Protein AF-A0A967X448-F1 (afdb_monomer_lite)

Radius of gyration: 24.99 Å; chains: 1; bounding box: 69×22×59 Å

Structure (mmCIF, N/CA/C/O backbone):
data_AF-A0A967X448-F1
#
_entry.id   AF-A0A967X448-F1
#
loop_
_atom_site.group_PDB
_atom_site.id
_atom_site.type_symbol
_atom_site.label_atom_id
_atom_site.label_alt_id
_atom_site.label_comp_id
_atom_site.label_asym_id
_atom_site.label_entity_id
_atom_site.label_seq_id
_atom_site.pdbx_PDB_ins_code
_atom_site.Cartn_x
_atom_site.Cartn_y
_atom_site.Cartn_z
_atom_site.occupancy
_atom_site.B_iso_or_equiv
_atom_site.auth_seq_id
_atom_site.auth_comp_id
_atom_site.auth_asym_id
_atom_site.auth_atom_id
_atom_site.pdbx_PDB_model_num
ATOM 1 N N . MET A 1 1 ? 55.243 14.854 -23.777 1.00 41.53 1 MET A N 1
ATOM 2 C CA . MET A 1 1 ? 54.608 13.807 -22.950 1.00 41.53 1 MET A CA 1
ATOM 3 C C . MET A 1 1 ? 53.384 14.419 -22.304 1.00 41.53 1 MET A C 1
ATOM 5 O O . MET A 1 1 ? 53.523 15.170 -21.351 1.00 41.53 1 MET A O 1
ATOM 9 N N . THR A 1 2 ? 52.214 14.202 -22.896 1.00 40.94 2 THR A N 1
ATOM 10 C CA . THR A 1 2 ? 50.950 14.714 -22.359 1.00 40.94 2 THR A CA 1
ATOM 11 C C . THR A 1 2 ? 50.410 13.661 -21.406 1.00 40.94 2 THR A C 1
ATOM 13 O O . THR A 1 2 ? 50.230 12.513 -21.806 1.00 40.94 2 THR A O 1
ATOM 16 N N . LEU A 1 3 ? 50.225 14.028 -20.141 1.00 50.75 3 LEU A N 1
ATOM 17 C CA . LEU A 1 3 ? 49.564 13.175 -19.162 1.00 50.75 3 LEU A CA 1
ATOM 18 C C . LEU A 1 3 ? 48.104 13.034 -19.598 1.00 50.75 3 LEU A C 1
ATOM 20 O O . LEU A 1 3 ? 47.352 14.006 -19.566 1.00 50.75 3 LEU A O 1
ATOM 24 N N . VAL A 1 4 ? 47.726 11.844 -20.063 1.00 58.94 4 VAL A N 1
ATOM 25 C CA . VAL A 1 4 ? 46.316 11.491 -20.225 1.00 58.94 4 VAL A CA 1
ATOM 26 C C . VAL A 1 4 ? 45.712 11.411 -18.821 1.00 58.94 4 VAL A C 1
ATOM 28 O O . VAL A 1 4 ? 46.255 10.687 -17.984 1.00 58.94 4 VAL A O 1
ATOM 31 N N . PRO A 1 5 ? 44.650 12.168 -18.499 1.00 49.97 5 PRO A N 1
ATOM 32 C CA . PRO A 1 5 ? 43.940 11.938 -17.256 1.00 49.97 5 PRO A CA 1
ATOM 33 C C . PRO A 1 5 ? 43.296 10.556 -17.364 1.00 49.97 5 PRO A C 1
A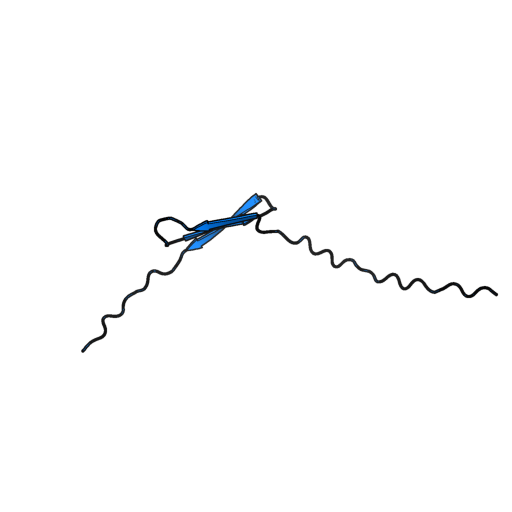TOM 35 O O . PRO A 1 5 ? 42.464 10.322 -18.241 1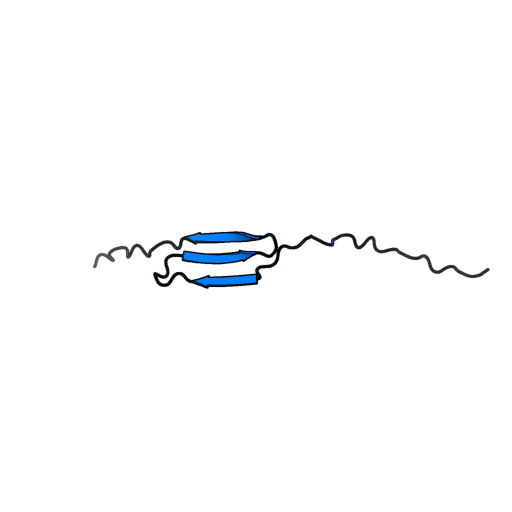.00 49.97 5 PRO A O 1
ATOM 38 N N . SER A 1 6 ? 43.737 9.628 -16.514 1.00 51.69 6 SER A N 1
ATOM 39 C CA . SER A 1 6 ? 43.133 8.308 -16.374 1.00 51.69 6 SER A CA 1
ATOM 40 C C . SER A 1 6 ? 41.650 8.500 -16.100 1.00 51.69 6 SER A C 1
ATOM 42 O O . SER A 1 6 ? 41.266 8.990 -15.038 1.00 51.69 6 SER A O 1
ATOM 44 N N . THR A 1 7 ? 40.822 8.169 -17.081 1.00 55.34 7 THR A N 1
ATOM 45 C CA . THR A 1 7 ? 39.379 8.112 -16.907 1.00 55.34 7 THR A CA 1
ATOM 46 C C . THR A 1 7 ? 39.135 6.930 -15.978 1.00 55.34 7 THR A C 1
ATOM 48 O O . THR A 1 7 ? 39.137 5.779 -16.402 1.00 55.34 7 THR A O 1
ATOM 51 N N . VAL A 1 8 ? 39.037 7.204 -14.677 1.00 61.44 8 VAL A N 1
ATOM 52 C CA . VAL A 1 8 ? 38.300 6.334 -13.764 1.00 61.44 8 VAL A CA 1
ATOM 53 C C . VAL A 1 8 ? 36.869 6.408 -14.275 1.00 61.44 8 VAL A C 1
ATOM 55 O O . VAL A 1 8 ? 36.143 7.356 -13.992 1.00 61.44 8 VAL A O 1
ATOM 58 N N . THR A 1 9 ? 36.514 5.477 -15.157 1.00 56.81 9 THR A N 1
ATOM 59 C CA . THR A 1 9 ? 35.116 5.177 -15.423 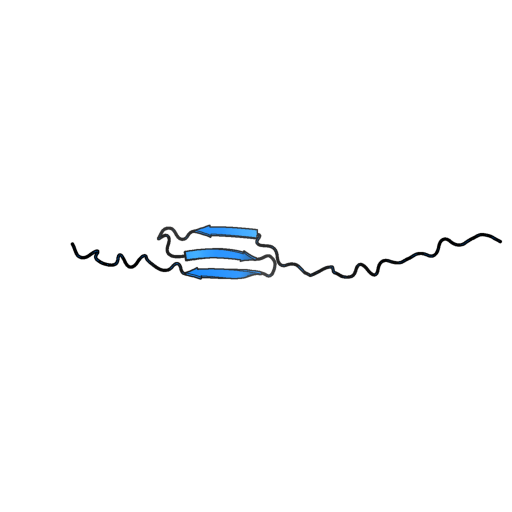1.00 56.81 9 THR A CA 1
ATOM 60 C C . THR A 1 9 ? 34.644 4.508 -14.150 1.00 56.81 9 THR A C 1
ATOM 62 O O . THR A 1 9 ? 34.935 3.346 -13.900 1.00 56.81 9 THR A O 1
ATOM 65 N N . GLU A 1 10 ? 34.044 5.304 -13.274 1.00 59.75 10 GLU A N 1
ATOM 66 C CA . GLU A 1 10 ? 33.185 4.790 -12.223 1.00 59.75 10 GLU A CA 1
ATOM 67 C C . GLU A 1 10 ? 32.146 3.938 -12.954 1.00 59.75 10 GLU A C 1
ATOM 69 O O . GLU A 1 10 ? 31.322 4.485 -13.690 1.00 59.75 10 GLU A O 1
ATOM 74 N N . ASP A 1 11 ? 32.264 2.610 -12.860 1.00 59.00 11 ASP A N 1
ATOM 75 C CA . ASP A 1 11 ? 31.304 1.642 -13.390 1.00 59.00 11 ASP A CA 1
ATOM 76 C C . ASP A 1 11 ? 29.978 1.825 -12.632 1.00 59.00 11 ASP A C 1
ATOM 78 O O . ASP A 1 11 ? 29.619 1.087 -11.717 1.00 59.00 11 ASP A O 1
ATOM 82 N N . GLY A 1 12 ? 29.288 2.915 -12.956 1.00 63.56 12 GLY A N 1
ATOM 83 C CA . GLY A 1 12 ? 28.020 3.340 -12.394 1.00 63.56 12 GLY A CA 1
ATOM 84 C C . GLY A 1 12 ? 26.888 2.567 -13.044 1.00 63.56 12 GLY A C 1
ATOM 85 O O . GLY A 1 12 ? 26.062 3.144 -13.749 1.00 63.56 12 GLY A O 1
ATOM 86 N N . GLU A 1 13 ? 26.851 1.260 -12.811 1.00 62.50 13 GLU A N 1
ATOM 87 C CA . GLU A 1 13 ? 25.778 0.386 -13.288 1.00 62.50 13 GLU A CA 1
ATOM 88 C C . GLU A 1 13 ? 24.920 -0.157 -12.139 1.00 62.50 13 GLU A C 1
ATOM 90 O O . GLU A 1 13 ? 24.374 -1.247 -12.210 1.00 62.50 13 GLU A O 1
ATOM 95 N N . ASP A 1 14 ? 24.713 0.644 -11.092 1.00 63.62 14 ASP A N 1
ATOM 96 C CA . ASP A 1 14 ? 23.676 0.405 -10.078 1.00 63.62 14 ASP A CA 1
ATOM 97 C C . ASP A 1 14 ? 22.367 1.130 -10.434 1.00 63.62 14 ASP A C 1
ATOM 99 O O . ASP A 1 14 ? 21.672 1.689 -9.578 1.00 63.62 14 ASP A O 1
ATOM 103 N N . GLN A 1 15 ? 21.990 1.144 -11.715 1.00 62.62 15 GLN A N 1
ATOM 104 C CA . GLN A 1 15 ? 20.631 1.528 -12.096 1.00 62.62 15 GLN A CA 1
ATOM 105 C C . GLN A 1 15 ? 19.696 0.368 -11.762 1.00 62.62 15 GLN A C 1
ATOM 107 O O . GLN A 1 15 ? 19.236 -0.369 -12.628 1.00 62.62 15 GLN A O 1
ATOM 112 N N . ALA A 1 16 ? 19.422 0.204 -10.467 1.00 65.44 16 ALA A N 1
ATOM 113 C CA . ALA A 1 16 ? 18.328 -0.624 -10.007 1.00 65.44 16 ALA A CA 1
ATOM 114 C C . ALA A 1 16 ? 17.063 -0.161 -10.736 1.00 65.44 16 ALA A C 1
ATOM 116 O O . ALA A 1 16 ? 16.635 0.986 -10.566 1.00 65.44 16 ALA A O 1
ATOM 117 N N . ASP A 1 17 ? 16.481 -1.044 -11.547 1.00 75.31 17 ASP A N 1
ATOM 118 C CA . ASP A 1 17 ? 15.187 -0.823 -12.180 1.00 75.31 17 ASP A CA 1
ATOM 119 C C . ASP A 1 17 ? 14.124 -0.750 -11.073 1.00 75.31 17 ASP A C 1
ATOM 121 O O . ASP A 1 17 ? 13.548 -1.742 -10.617 1.00 75.31 17 ASP A O 1
ATOM 125 N N . ARG A 1 18 ? 13.985 0.443 -10.487 1.00 81.38 18 ARG A N 1
ATOM 126 C CA . ARG A 1 18 ? 13.203 0.635 -9.273 1.00 81.38 18 ARG A CA 1
ATOM 127 C C . ARG A 1 18 ? 11.760 0.869 -9.662 1.00 81.38 18 ARG A C 1
ATOM 129 O O . ARG A 1 18 ? 11.389 1.960 -10.098 1.00 81.38 18 ARG A O 1
ATOM 136 N N . VAL A 1 19 ? 10.925 -0.128 -9.398 1.00 90.25 19 VAL A N 1
ATOM 137 C CA . VAL A 1 19 ? 9.477 0.014 -9.541 1.00 90.25 19 VAL A CA 1
ATOM 138 C C . VAL A 1 19 ? 8.969 1.130 -8.627 1.00 90.25 19 VAL A C 1
ATOM 140 O O . VAL A 1 19 ? 9.218 1.138 -7.418 1.00 90.25 19 VAL A O 1
ATOM 143 N N . LYS A 1 20 ? 8.243 2.083 -9.211 1.00 94.31 20 LYS A N 1
ATOM 144 C CA . LYS A 1 20 ? 7.683 3.235 -8.501 1.00 94.31 20 LYS A CA 1
ATOM 145 C C . LYS A 1 20 ? 6.236 2.960 -8.123 1.00 94.31 20 LYS A C 1
ATOM 147 O O . LYS A 1 20 ? 5.498 2.349 -8.890 1.00 94.31 20 LYS A O 1
ATOM 152 N N . VAL A 1 21 ? 5.822 3.447 -6.959 1.00 96.19 21 VAL A N 1
ATOM 153 C CA . VAL A 1 21 ? 4.399 3.544 -6.619 1.00 96.19 21 VAL A CA 1
ATOM 154 C C . VAL A 1 21 ? 3.855 4.803 -7.283 1.00 96.19 21 VAL A C 1
ATOM 156 O O . VAL A 1 21 ? 4.426 5.880 -7.116 1.00 96.19 21 VAL A O 1
ATOM 159 N N . LEU A 1 22 ? 2.790 4.654 -8.063 1.00 97.25 22 LEU A N 1
ATOM 160 C CA . LEU A 1 22 ? 2.168 5.746 -8.813 1.00 97.25 22 LEU A CA 1
ATOM 161 C C . LEU A 1 22 ? 0.932 6.300 -8.101 1.00 97.25 22 LEU A C 1
ATOM 163 O O . LEU A 1 22 ? 0.621 7.479 -8.234 1.00 97.25 22 LEU A O 1
ATOM 167 N N . SER A 1 23 ? 0.234 5.459 -7.338 1.00 96.4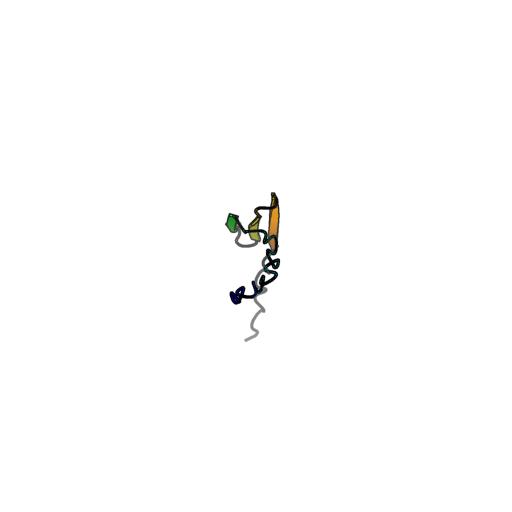4 23 SER A N 1
ATOM 168 C CA . SER A 1 23 ? -0.969 5.832 -6.598 1.00 96.44 23 SER A CA 1
ATOM 169 C C . SER A 1 23 ? -1.131 4.975 -5.348 1.00 96.44 23 SER A C 1
ATOM 171 O O . SER A 1 23 ? -0.678 3.828 -5.303 1.00 96.44 23 SER A O 1
ATOM 173 N N . VAL A 1 24 ? -1.788 5.541 -4.337 1.00 97.44 24 VAL A N 1
ATOM 174 C CA . VAL A 1 24 ? -2.179 4.853 -3.104 1.00 97.44 24 VAL A CA 1
ATOM 175 C C . VAL A 1 24 ? -3.586 5.302 -2.743 1.00 97.44 24 VAL A C 1
ATOM 177 O O . VAL A 1 24 ? -3.873 6.496 -2.806 1.00 97.44 24 VAL A O 1
ATOM 180 N N . ASP A 1 25 ? -4.436 4.359 -2.348 1.00 97.88 25 ASP A N 1
ATOM 181 C CA . ASP A 1 25 ? -5.775 4.652 -1.847 1.00 97.88 25 ASP A CA 1
ATOM 182 C C . ASP A 1 25 ? -6.158 3.742 -0.673 1.00 97.88 25 ASP A C 1
ATOM 184 O O . ASP A 1 25 ? -5.638 2.631 -0.501 1.00 97.88 25 ASP A O 1
ATOM 188 N N . TRP A 1 26 ? -7.080 4.236 0.144 1.00 97.00 26 TRP A N 1
ATOM 189 C CA . TRP A 1 26 ? -7.657 3.517 1.268 1.00 97.00 26 TRP A CA 1
ATOM 190 C C . TRP A 1 26 ? -9.012 2.948 0.886 1.00 97.00 26 TRP A C 1
ATOM 192 O O . TRP A 1 26 ? -9.858 3.621 0.304 1.00 97.00 26 TRP A O 1
ATOM 202 N N . SER A 1 27 ? -9.280 1.715 1.305 1.00 93.62 27 SER A N 1
ATOM 203 C CA . SER A 1 27 ? -10.647 1.213 1.247 1.00 93.62 27 SER A CA 1
ATOM 204 C C . SER A 1 27 ? -11.551 2.036 2.181 1.00 93.62 27 SER A C 1
ATOM 206 O O . SER A 1 27 ? -11.160 2.266 3.331 1.00 93.62 27 SER A O 1
ATOM 208 N N . PRO A 1 28 ? -12.787 2.383 1.777 1.00 93.12 28 PRO A N 1
ATOM 209 C CA . PRO A 1 28 ? -13.721 3.128 2.627 1.00 93.12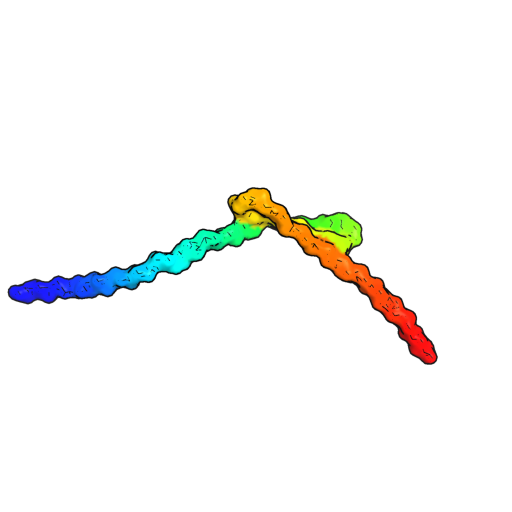 28 PRO A CA 1
ATOM 210 C C . PRO A 1 28 ? -14.020 2.457 3.977 1.00 93.12 28 PRO A C 1
ATOM 212 O O . PRO A 1 28 ? -14.257 3.136 4.973 1.00 93.12 28 PRO A O 1
ATOM 215 N N . ASP A 1 29 ? -13.964 1.122 4.031 1.00 91.06 29 ASP A N 1
ATOM 216 C CA . ASP A 1 29 ? -14.157 0.330 5.252 1.00 91.06 29 ASP A CA 1
ATOM 217 C C . ASP A 1 29 ? -12.931 0.324 6.192 1.00 91.06 29 ASP A C 1
ATOM 219 O O . ASP A 1 29 ? -12.990 -0.270 7.267 1.00 91.06 29 ASP A O 1
ATOM 223 N N . LYS A 1 30 ? -11.830 0.990 5.810 1.00 90.12 30 LYS A N 1
ATOM 224 C CA . LYS A 1 30 ? -10.537 1.044 6.520 1.00 90.12 30 LYS A CA 1
ATOM 225 C C . LYS A 1 30 ? -9.912 -0.323 6.808 1.00 90.12 30 LYS A C 1
ATOM 227 O O . LYS A 1 30 ? -9.104 -0.455 7.723 1.00 90.12 30 LYS A O 1
ATOM 232 N N . ARG A 1 31 ? -10.266 -1.351 6.035 1.00 92.56 31 ARG A N 1
ATOM 233 C CA . ARG A 1 31 ? -9.714 -2.702 6.203 1.00 92.56 31 ARG A CA 1
ATOM 234 C C . ARG A 1 31 ? -8.570 -2.985 5.249 1.00 92.56 31 ARG A C 1
ATOM 236 O O . ARG A 1 31 ? -7.887 -3.991 5.426 1.00 92.56 31 ARG A O 1
ATOM 243 N N . ARG A 1 32 ? -8.377 -2.152 4.227 1.00 94.75 32 ARG A N 1
ATOM 244 C CA . ARG A 1 32 ? -7.392 -2.363 3.172 1.00 94.75 32 ARG A CA 1
ATOM 245 C C . ARG A 1 32 ? -6.723 -1.076 2.709 1.00 94.75 32 ARG A C 1
ATOM 247 O O . ARG A 1 32 ? -7.308 0.004 2.723 1.00 94.75 32 ARG A O 1
ATOM 254 N N . ILE A 1 33 ? -5.500 -1.245 2.228 1.00 96.31 33 ILE A N 1
ATOM 255 C CA . ILE A 1 33 ? -4.757 -0.241 1.466 1.00 96.31 33 ILE A CA 1
ATOM 256 C C . ILE A 1 33 ? -4.449 -0.855 0.103 1.00 96.31 33 ILE A C 1
ATOM 258 O O . ILE A 1 33 ? -4.131 -2.046 0.027 1.00 96.31 33 ILE A O 1
ATOM 262 N N . VAL A 1 34 ? -4.552 -0.060 -0.959 1.00 97.19 34 VAL A N 1
ATOM 263 C CA . VAL A 1 34 ? -4.220 -0.470 -2.328 1.00 97.19 34 VAL A CA 1
ATOM 264 C C . VAL A 1 34 ? -3.180 0.488 -2.898 1.00 97.19 34 VAL A C 1
ATOM 266 O O . VAL A 1 34 ? -3.312 1.700 -2.747 1.00 97.19 34 VAL A O 1
ATOM 269 N N . ALA A 1 35 ? -2.156 -0.046 -3.565 1.00 97.88 35 ALA A N 1
ATOM 270 C CA . ALA A 1 35 ? -1.167 0.745 -4.292 1.00 97.88 35 ALA A CA 1
ATOM 271 C C . ALA A 1 35 ? -0.972 0.232 -5.721 1.00 97.88 35 ALA A C 1
ATOM 273 O O . ALA A 1 35 ? -0.816 -0.972 -5.937 1.00 97.88 35 ALA A O 1
ATOM 274 N N . GLY A 1 36 ? -0.943 1.158 -6.681 1.00 97.62 36 GLY A N 1
ATOM 275 C CA . GLY A 1 36 ? -0.602 0.888 -8.078 1.00 97.62 36 GLY A CA 1
ATOM 276 C C . GLY A 1 36 ? 0.884 1.126 -8.339 1.00 97.62 36 GLY A C 1
ATOM 277 O O . GLY A 1 36 ? 1.436 2.151 -7.923 1.00 97.62 36 GLY A O 1
ATOM 278 N N . ARG A 1 37 ? 1.542 0.188 -9.024 1.00 96.50 37 ARG A N 1
ATOM 279 C CA . ARG A 1 37 ? 2.980 0.225 -9.323 1.00 96.50 37 ARG A CA 1
ATOM 280 C C . ARG A 1 37 ? 3.240 0.466 -10.814 1.00 96.50 37 ARG A C 1
ATOM 282 O O . ARG A 1 37 ? 2.407 0.159 -11.662 1.00 96.50 37 ARG A O 1
ATOM 289 N N . SER A 1 38 ? 4.408 1.021 -11.140 1.00 95.88 38 SER A N 1
ATOM 290 C CA . SER A 1 38 ? 4.809 1.340 -12.521 1.00 95.88 38 SER A CA 1
ATOM 291 C C . SER A 1 38 ? 5.044 0.114 -13.405 1.00 95.88 38 SER A C 1
ATOM 293 O O . SER A 1 38 ? 5.078 0.248 -14.621 1.00 95.88 38 SER A O 1
ATOM 295 N N . ASP A 1 39 ? 5.190 -1.067 -12.804 1.00 94.38 39 ASP A N 1
ATOM 296 C CA . ASP A 1 39 ? 5.274 -2.358 -13.496 1.00 94.38 39 ASP A CA 1
ATOM 297 C C . ASP A 1 39 ? 3.887 -2.942 -13.843 1.00 94.38 39 ASP A C 1
ATOM 299 O O . ASP A 1 39 ? 3.788 -4.063 -14.332 1.00 94.38 39 ASP A O 1
ATOM 303 N N . GLY A 1 40 ? 2.805 -2.200 -13.573 1.00 94.94 40 GLY A N 1
ATOM 304 C CA . GLY A 1 40 ? 1.427 -2.633 -13.808 1.00 94.94 40 GLY A CA 1
ATOM 305 C C . GLY A 1 40 ? 0.861 -3.541 -12.715 1.00 94.94 40 GLY A C 1
ATOM 306 O O . GLY A 1 40 ? -0.310 -3.913 -12.778 1.00 94.94 40 GLY A O 1
ATOM 307 N N . SER A 1 41 ? 1.651 -3.885 -11.694 1.00 96.50 41 SER A N 1
ATOM 308 C CA . SER A 1 41 ? 1.162 -4.665 -10.560 1.00 96.50 41 SER A CA 1
ATOM 309 C C . SER A 1 41 ? 0.400 -3.805 -9.547 1.00 96.50 41 SER A C 1
ATOM 311 O O . SER A 1 41 ? 0.588 -2.589 -9.430 1.00 96.50 41 SER A O 1
ATOM 313 N N . ILE A 1 42 ? -0.466 -4.469 -8.782 1.00 97.19 42 ILE A N 1
ATOM 314 C CA . ILE A 1 42 ? -1.223 -3.868 -7.687 1.00 97.19 42 ILE A CA 1
ATOM 315 C C . ILE A 1 42 ? -0.859 -4.597 -6.403 1.00 97.19 42 ILE A C 1
ATOM 317 O O . ILE A 1 42 ? -0.894 -5.826 -6.342 1.00 97.19 42 ILE A O 1
ATOM 321 N N . GLN A 1 43 ? -0.546 -3.831 -5.364 1.00 96.62 43 GLN A N 1
ATOM 322 C CA . GLN A 1 43 ? -0.289 -4.363 -4.035 1.00 96.62 43 GLN A CA 1
ATOM 323 C C . GLN A 1 43 ? -1.458 -4.035 -3.107 1.00 96.62 43 GLN A C 1
ATOM 325 O O . GLN A 1 43 ? -1.948 -2.906 -3.087 1.00 96.62 43 GLN A O 1
ATOM 330 N N . ILE A 1 44 ? -1.920 -5.041 -2.362 1.00 96.62 44 ILE A N 1
ATOM 331 C CA . ILE A 1 44 ? -3.059 -4.932 -1.447 1.00 96.62 44 ILE A CA 1
ATOM 332 C C . ILE A 1 44 ? -2.614 -5.389 -0.062 1.00 96.62 44 ILE A C 1
ATOM 334 O O . ILE A 1 44 ? -2.120 -6.505 0.098 1.00 96.62 44 ILE A O 1
ATOM 338 N N . TRP A 1 45 ? -2.838 -4.547 0.942 1.00 96.06 45 TRP A N 1
ATOM 339 C CA . TRP A 1 45 ? -2.593 -4.879 2.344 1.00 96.06 45 TRP A CA 1
ATOM 340 C C . TRP A 1 45 ? -3.918 -4.987 3.085 1.00 96.06 45 TRP A C 1
ATOM 342 O O . TRP A 1 45 ? -4.738 -4.078 2.999 1.00 96.06 45 TRP A O 1
ATOM 352 N N . ASN A 1 46 ? -4.115 -6.078 3.828 1.00 94.50 46 ASN A N 1
ATOM 353 C CA . ASN A 1 46 ? -5.243 -6.235 4.744 1.00 94.50 46 ASN A CA 1
ATOM 354 C C . ASN A 1 46 ? -4.820 -5.790 6.144 1.00 94.50 46 ASN A C 1
ATOM 356 O O . ASN A 1 46 ? -3.802 -6.248 6.663 1.00 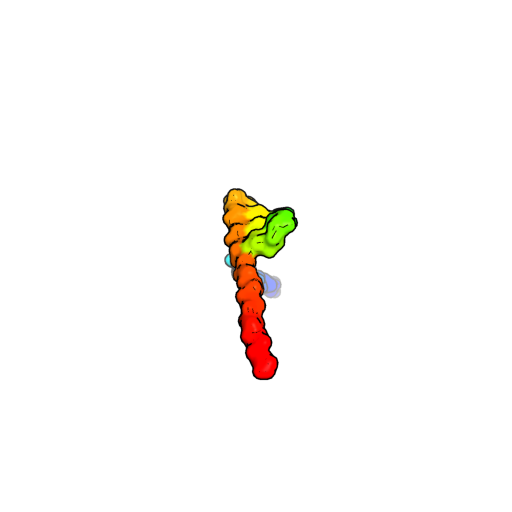94.50 46 ASN A O 1
ATOM 360 N N . LEU A 1 47 ? -5.614 -4.923 6.760 1.00 90.38 47 LEU A N 1
ATOM 361 C CA . LEU A 1 47 ? -5.358 -4.419 8.097 1.00 90.38 47 LEU A CA 1
ATOM 362 C C . LEU A 1 47 ? -5.990 -5.344 9.142 1.00 90.38 47 LEU A C 1
ATOM 364 O O . LEU A 1 47 ? -7.144 -5.762 8.982 1.00 90.38 47 LEU A O 1
ATOM 368 N N . PRO A 1 48 ? -5.260 -5.672 10.220 1.00 84.31 48 PRO A N 1
ATOM 369 C CA . PRO A 1 48 ? -5.831 -6.401 11.335 1.00 84.31 48 PRO A CA 1
ATOM 370 C C . PRO A 1 48 ? -6.886 -5.523 12.010 1.00 84.31 48 PRO A C 1
ATOM 372 O O . PRO A 1 48 ? -6.627 -4.383 12.384 1.00 84.31 48 PRO A O 1
ATOM 375 N N . THR A 1 49 ? -8.093 -6.054 12.175 1.00 75.50 49 THR A N 1
ATOM 376 C CA . THR A 1 49 ? -9.106 -5.413 13.014 1.00 75.50 49 THR A CA 1
ATOM 377 C C . THR A 1 49 ? -8.646 -5.478 14.463 1.00 75.50 49 THR A C 1
ATOM 379 O O . THR A 1 49 ? -8.286 -6.564 14.928 1.00 75.50 49 THR A O 1
ATOM 382 N N . GLU A 1 50 ? -8.683 -4.354 15.180 1.00 71.81 50 GLU A N 1
ATOM 383 C CA . GLU A 1 50 ? -8.439 -4.332 16.622 1.00 71.81 50 GLU A CA 1
ATOM 384 C C . GLU A 1 50 ? -9.362 -5.347 17.304 1.00 71.81 50 GLU A C 1
ATOM 386 O O . GLU A 1 50 ? -10.578 -5.159 17.401 1.00 71.81 50 GLU A O 1
ATOM 391 N N . LYS A 1 51 ? -8.790 -6.449 17.795 1.00 66.88 51 LYS A N 1
ATOM 392 C CA . LYS A 1 51 ? -9.459 -7.248 18.813 1.00 66.88 51 LYS A CA 1
ATOM 393 C C . LYS A 1 51 ? -9.349 -6.434 20.088 1.00 66.88 51 LYS A C 1
ATOM 395 O O . LYS A 1 51 ? -8.321 -6.495 20.753 1.00 66.88 51 LYS A O 1
ATOM 400 N N . LYS A 1 52 ? -10.385 -5.653 20.409 1.00 64.75 52 LYS A N 1
ATOM 401 C CA . LYS A 1 52 ? -10.540 -5.117 21.762 1.00 64.75 52 LYS A CA 1
ATOM 402 C C . LYS A 1 52 ? -10.507 -6.314 22.704 1.00 64.75 52 LYS A C 1
ATOM 404 O O . LYS A 1 52 ? -11.463 -7.085 22.758 1.00 64.75 52 LYS A O 1
ATOM 409 N N . THR A 1 53 ? -9.386 -6.519 23.380 1.00 65.31 53 THR A N 1
ATOM 410 C CA . THR A 1 53 ? -9.344 -7.411 24.527 1.00 65.31 53 THR A CA 1
ATOM 411 C C . THR A 1 53 ? -10.310 -6.820 25.548 1.00 65.31 53 THR A C 1
ATOM 413 O O . THR A 1 53 ? -10.200 -5.629 25.854 1.00 65.31 53 THR A O 1
ATOM 416 N N . PRO A 1 54 ? -11.305 -7.582 26.033 1.00 69.88 54 PRO A N 1
ATOM 417 C CA . PRO A 1 54 ? -12.100 -7.117 27.153 1.00 69.88 54 PRO A CA 1
ATOM 418 C C . PRO A 1 54 ? -11.129 -6.918 28.315 1.00 69.88 54 PRO A C 1
ATOM 420 O O . PRO A 1 54 ? -10.531 -7.876 28.803 1.00 69.88 54 PRO A O 1
ATOM 423 N N . VAL A 1 55 ? -10.898 -5.663 28.697 1.00 73.00 55 VAL A N 1
ATOM 424 C CA . VAL A 1 55 ? -10.198 -5.362 29.941 1.00 73.00 55 VAL A CA 1
ATOM 425 C C . VAL A 1 55 ? -11.120 -5.826 31.063 1.00 73.00 55 VAL A C 1
ATOM 427 O O . VAL A 1 55 ? -12.216 -5.297 31.237 1.00 73.00 55 VAL A O 1
ATOM 430 N N . SER A 1 56 ? -10.724 -6.904 31.739 1.00 63.41 56 SER A N 1
ATOM 431 C CA . SER A 1 56 ? -11.392 -7.351 32.960 1.00 63.41 56 SER A CA 1
ATOM 432 C C . SER A 1 56 ? -11.178 -6.282 34.045 1.00 63.41 56 SER A C 1
ATOM 434 O O . SER A 1 56 ? -10.036 -5.837 34.187 1.00 63.41 56 SER A O 1
ATOM 436 N N . PRO A 1 57 ? -12.239 -5.845 34.752 1.00 71.62 57 PRO A N 1
ATOM 437 C CA . PRO A 1 57 ? -12.147 -4.895 35.863 1.00 71.62 57 PRO A CA 1
ATOM 438 C C . PRO A 1 57 ? -11.492 -5.497 37.111 1.00 71.62 57 PRO A C 1
ATOM 440 O O . PRO A 1 57 ? -11.510 -6.744 37.253 1.00 71.62 57 PRO A O 1
#

Secondary structure (DSSP, 8-state):
------------------PPEEEEEE-TTSSEEEEEETTS-EEEEEPPP--------

Sequence (57 aa):
MTLVPSTVTEDGEDQADRVKVLSVDWSPDKRRIVAGRSDGSIQIWNLPTEKKTPVSP

pLDDT: mean 79.43, std 17.67, range [40.94, 97.88]

Foldseek 3Di:
DDDDPPPPPPPPPPPPPDKDFPDWDADPVNQWIWTAIPVRDIDIDGDDDDPPDPPDD